Protein AF-A0A5J4VXI2-F1 (afdb_monomer_lite)

Foldseek 3Di:
DDDPDPPDPDPQDDDPDDRPDDDDVLNVLLVVLQVLQCVQAVAGQQADPVNDHDPCSLVPPGGDQTDPPDDPVSSVSSNVSSDCPVVPVSD

Structure (mmCIF, N/CA/C/O backbone):
data_AF-A0A5J4VXI2-F1
#
_entry.id   AF-A0A5J4VXI2-F1
#
loop_
_atom_site.group_PDB
_atom_site.id
_atom_site.type_symbol
_atom_site.label_atom_id
_atom_site.label_alt_id
_atom_site.label_comp_id
_atom_site.label_asym_id
_atom_site.label_entity_id
_atom_site.label_seq_id
_atom_site.pdbx_PDB_ins_code
_atom_site.Cartn_x
_atom_site.Cartn_y
_atom_site.Cartn_z
_atom_site.occupancy
_atom_site.B_iso_or_equiv
_atom_site.auth_seq_id
_atom_site.auth_comp_id
_atom_site.auth_asym_id
_atom_site.auth_atom_id
_atom_site.pdbx_PDB_model_num
ATOM 1 N N . MET A 1 1 ? 38.783 20.440 -4.906 1.00 46.50 1 MET A N 1
ATOM 2 C CA . MET A 1 1 ? 37.957 19.639 -3.973 1.00 46.50 1 MET A CA 1
ATOM 3 C C . MET A 1 1 ? 36.590 19.402 -4.598 1.00 46.50 1 MET A C 1
ATOM 5 O O . MET A 1 1 ? 36.089 20.305 -5.249 1.00 46.50 1 MET A O 1
ATOM 9 N N . ALA A 1 2 ? 36.029 18.210 -4.364 1.00 43.78 2 ALA A N 1
ATOM 10 C CA . ALA A 1 2 ? 34.732 17.688 -4.817 1.00 43.78 2 ALA A CA 1
ATOM 11 C C . ALA A 1 2 ? 34.656 17.163 -6.265 1.00 43.78 2 ALA A C 1
ATOM 13 O O . ALA A 1 2 ? 34.543 17.936 -7.212 1.00 43.78 2 ALA A O 1
ATOM 14 N N . ARG A 1 3 ? 34.645 15.824 -6.393 1.00 39.09 3 ARG A N 1
ATOM 15 C CA . ARG A 1 3 ? 33.659 15.014 -7.149 1.00 39.09 3 ARG A CA 1
ATOM 16 C C . ARG A 1 3 ? 34.053 13.528 -7.089 1.00 39.09 3 ARG A C 1
ATOM 18 O O . ARG A 1 3 ? 34.553 12.961 -8.050 1.00 39.09 3 ARG A O 1
ATOM 25 N N . THR A 1 4 ? 33.783 12.891 -5.951 1.00 43.59 4 THR A N 1
ATOM 26 C CA . THR A 1 4 ? 33.852 11.429 -5.795 1.00 43.59 4 THR A CA 1
ATOM 27 C C . THR A 1 4 ? 32.522 10.968 -5.213 1.00 43.59 4 THR A C 1
ATOM 29 O O . THR A 1 4 ? 32.328 11.139 -4.017 1.00 43.59 4 THR A O 1
ATOM 32 N N . ALA A 1 5 ? 31.596 10.476 -6.055 1.00 40.66 5 ALA A N 1
ATOM 33 C CA . ALA A 1 5 ? 30.432 9.656 -5.645 1.00 40.66 5 ALA A CA 1
ATOM 34 C C . ALA A 1 5 ? 29.485 9.212 -6.794 1.00 40.66 5 ALA A C 1
ATOM 36 O O . ALA A 1 5 ? 28.457 8.609 -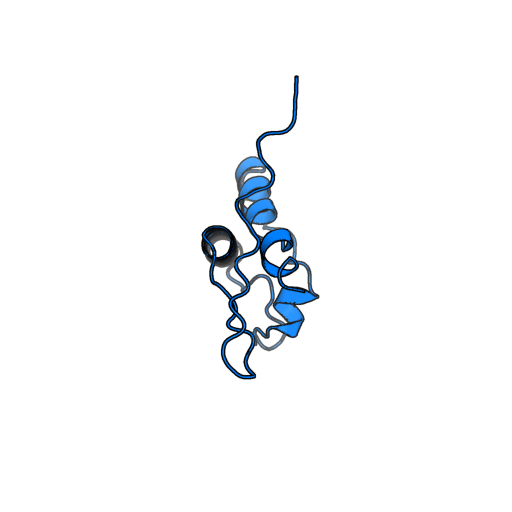6.512 1.00 40.66 5 ALA A O 1
ATOM 37 N N . GLN A 1 6 ? 29.756 9.467 -8.083 1.00 36.41 6 GLN A N 1
ATOM 38 C CA . GLN A 1 6 ? 28.788 9.125 -9.152 1.00 36.41 6 GLN A CA 1
ATOM 39 C C . GLN A 1 6 ? 28.881 7.685 -9.712 1.00 36.41 6 GLN A C 1
ATOM 41 O O . GLN A 1 6 ? 28.323 7.410 -10.767 1.00 36.41 6 GLN A O 1
ATOM 46 N N . SER A 1 7 ? 29.544 6.732 -9.044 1.00 40.12 7 SER A N 1
ATOM 47 C CA . SER A 1 7 ? 29.948 5.476 -9.712 1.00 40.12 7 SER A CA 1
ATOM 48 C C . SER A 1 7 ? 29.090 4.216 -9.471 1.00 40.12 7 SER A C 1
ATOM 50 O O . SER A 1 7 ? 29.457 3.162 -9.991 1.00 40.12 7 SER A O 1
ATOM 52 N N . THR A 1 8 ? 27.975 4.238 -8.730 1.00 38.72 8 THR A N 1
ATOM 53 C CA . THR A 1 8 ? 27.394 2.955 -8.250 1.00 38.72 8 THR A CA 1
ATOM 54 C C . THR A 1 8 ? 26.142 2.433 -8.979 1.00 38.72 8 THR A C 1
ATOM 56 O O . THR A 1 8 ? 25.810 1.269 -8.786 1.00 38.72 8 THR A O 1
ATOM 59 N N . ILE A 1 9 ? 25.441 3.176 -9.849 1.00 43.75 9 ILE A N 1
ATOM 60 C CA . ILE A 1 9 ? 24.097 2.725 -10.307 1.00 43.75 9 ILE A CA 1
ATOM 61 C C . ILE A 1 9 ? 23.875 2.817 -11.825 1.00 43.75 9 ILE A C 1
ATOM 63 O O . ILE A 1 9 ? 22.870 3.350 -12.271 1.00 43.75 9 ILE A O 1
ATOM 67 N N . LEU A 1 10 ? 24.780 2.269 -12.641 1.00 44.00 10 LEU A N 1
ATOM 68 C CA . LEU A 1 10 ? 24.507 1.993 -14.064 1.00 44.00 10 LEU A CA 1
ATOM 69 C C . LEU A 1 10 ? 25.165 0.676 -14.513 1.00 44.00 10 LEU A C 1
ATOM 71 O O . LEU A 1 10 ? 26.030 0.655 -15.382 1.00 44.00 10 LEU A O 1
ATOM 75 N N . ARG A 1 11 ? 24.767 -0.457 -13.922 1.00 47.25 11 ARG A N 1
ATOM 76 C CA . ARG A 1 11 ? 25.048 -1.785 -14.501 1.00 47.25 11 ARG A CA 1
ATOM 77 C C . ARG A 1 11 ? 23.814 -2.300 -15.235 1.00 47.25 11 ARG A C 1
ATOM 79 O O . ARG A 1 11 ? 23.147 -3.207 -14.762 1.00 47.25 11 ARG A O 1
ATOM 86 N N . GLN A 1 12 ? 23.502 -1.718 -16.389 1.00 51.41 12 GLN A N 1
ATOM 87 C CA . GLN A 1 12 ? 22.596 -2.337 -17.359 1.00 51.41 12 GLN A CA 1
ATOM 88 C C . GLN A 1 12 ? 23.432 -3.237 -18.271 1.00 51.41 12 GLN A C 1
ATOM 90 O O . GLN A 1 12 ? 23.989 -2.801 -19.276 1.00 51.41 12 GLN A O 1
ATOM 95 N N . THR A 1 13 ? 23.570 -4.504 -17.891 1.00 41.88 13 THR A N 1
ATOM 96 C CA . THR A 1 13 ? 24.244 -5.507 -18.718 1.00 41.88 13 THR A CA 1
ATOM 97 C C . THR A 1 13 ? 23.318 -5.865 -19.880 1.00 41.88 13 THR A C 1
ATOM 99 O O . THR A 1 13 ? 22.367 -6.627 -19.719 1.00 41.88 13 THR A O 1
ATOM 102 N N . ARG A 1 14 ? 23.556 -5.293 -21.066 1.00 45.00 14 ARG A N 1
ATOM 103 C CA . ARG A 1 14 ? 22.947 -5.787 -22.307 1.00 45.00 14 ARG A CA 1
ATOM 104 C C . ARG A 1 14 ? 23.603 -7.119 -22.664 1.00 45.00 14 ARG A C 1
ATOM 106 O O . ARG A 1 14 ? 24.695 -7.137 -23.217 1.00 45.00 14 ARG A O 1
ATOM 113 N N . ILE A 1 15 ? 22.918 -8.220 -22.375 1.00 49.12 15 ILE A N 1
ATOM 114 C CA . ILE A 1 15 ? 23.182 -9.520 -22.995 1.00 49.12 15 ILE A CA 1
ATOM 115 C C . ILE A 1 15 ? 21.880 -9.924 -23.690 1.00 49.12 15 ILE A C 1
ATOM 117 O O . ILE A 1 15 ? 20.887 -10.168 -23.019 1.00 49.12 15 ILE A O 1
ATOM 121 N N . GLY A 1 16 ? 21.871 -9.894 -25.028 1.00 47.19 16 GLY A N 1
ATOM 122 C CA . GLY A 1 16 ? 20.822 -10.459 -25.890 1.00 47.19 16 GLY A CA 1
ATOM 123 C C . GLY A 1 16 ? 19.370 -10.062 -25.578 1.00 47.19 16 GLY A C 1
ATOM 124 O O . GLY A 1 16 ? 18.688 -10.744 -24.825 1.00 47.19 16 GLY A O 1
ATOM 125 N N . GLY A 1 17 ? 18.865 -8.999 -26.215 1.00 49.34 17 GLY A N 1
ATOM 126 C CA . GLY A 1 17 ? 17.433 -8.812 -26.530 1.00 49.34 17 GLY A CA 1
ATOM 127 C C . GLY A 1 17 ? 16.406 -8.656 -25.396 1.00 49.34 17 GLY A C 1
ATOM 128 O O . GLY A 1 17 ? 15.285 -8.238 -25.669 1.00 49.34 17 GLY A O 1
ATOM 129 N N . THR A 1 18 ? 16.753 -8.908 -24.136 1.00 44.59 18 THR A N 1
ATOM 130 C CA . THR A 1 18 ? 15.821 -8.841 -23.002 1.00 44.59 18 THR A CA 1
ATOM 131 C C . THR A 1 18 ? 16.396 -7.945 -21.914 1.00 44.59 18 THR A C 1
ATOM 133 O O . THR A 1 18 ? 17.461 -8.216 -21.366 1.00 44.59 18 THR A O 1
ATOM 136 N N . LEU A 1 19 ? 15.698 -6.848 -21.598 1.00 50.31 19 LEU A N 1
ATOM 137 C CA . LEU A 1 19 ? 16.031 -5.993 -20.458 1.00 50.31 19 LEU A CA 1
ATOM 138 C C . LEU A 1 19 ? 15.796 -6.789 -19.167 1.00 50.31 19 LEU A C 1
ATOM 140 O O . LEU A 1 19 ? 14.675 -6.838 -18.661 1.00 50.31 19 LEU A O 1
ATOM 144 N N . SER A 1 20 ? 16.848 -7.421 -18.647 1.00 53.47 20 SER A N 1
ATOM 145 C CA . SER A 1 20 ? 16.858 -7.995 -17.303 1.00 53.47 20 SER A CA 1
ATOM 146 C C . SER A 1 20 ? 16.602 -6.871 -16.298 1.00 53.47 20 SER A C 1
ATOM 148 O O . SER A 1 20 ? 17.434 -5.982 -16.110 1.00 53.47 20 SER A O 1
ATOM 150 N N . GLN A 1 21 ? 15.403 -6.850 -15.717 1.00 65.25 21 GLN A N 1
ATOM 151 C CA . GLN A 1 21 ? 15.051 -5.909 -14.658 1.00 65.25 21 GLN A CA 1
ATOM 152 C C . GLN A 1 21 ? 15.802 -6.328 -13.396 1.00 65.25 21 GLN A C 1
ATOM 154 O O . GLN A 1 21 ? 15.541 -7.391 -12.834 1.00 65.25 21 GLN A O 1
ATOM 159 N N . ILE A 1 22 ? 16.752 -5.502 -12.966 1.00 74.12 22 ILE A N 1
ATOM 160 C CA . ILE A 1 22 ? 17.556 -5.782 -11.780 1.00 74.12 22 ILE A CA 1
ATOM 161 C C . ILE A 1 22 ? 16.712 -5.469 -10.547 1.00 74.12 22 ILE A C 1
ATOM 163 O O . ILE A 1 22 ? 16.310 -4.325 -10.333 1.00 74.12 22 ILE A O 1
ATOM 167 N N . GLN A 1 23 ? 16.453 -6.490 -9.731 1.00 79.25 23 GLN A N 1
ATOM 168 C CA . GLN A 1 23 ? 15.860 -6.307 -8.410 1.00 79.25 23 GLN A CA 1
ATOM 169 C C . GLN A 1 23 ? 16.862 -5.589 -7.506 1.00 79.25 23 GLN A C 1
ATOM 171 O O . GLN A 1 23 ? 18.051 -5.912 -7.488 1.00 79.25 23 GLN A O 1
ATOM 176 N N . THR A 1 24 ? 16.389 -4.589 -6.770 1.00 86.69 24 THR A N 1
ATOM 177 C CA . THR A 1 24 ? 17.222 -3.795 -5.862 1.00 86.69 24 THR A CA 1
ATOM 178 C C . THR A 1 24 ? 16.680 -3.898 -4.447 1.00 86.69 24 THR A C 1
ATOM 180 O O . THR A 1 24 ? 15.495 -4.147 -4.259 1.00 86.69 24 THR A O 1
ATOM 183 N N . LYS A 1 25 ? 17.509 -3.582 -3.447 1.00 88.88 25 LYS A N 1
ATOM 184 C CA . LYS A 1 25 ? 17.055 -3.468 -2.049 1.00 88.88 25 LYS A CA 1
ATOM 185 C C . LYS A 1 25 ? 15.865 -2.511 -1.899 1.00 88.88 25 LYS A C 1
ATOM 187 O O . LYS A 1 25 ? 15.023 -2.689 -1.033 1.00 88.88 25 LYS A O 1
ATOM 192 N N . MET A 1 26 ? 15.774 -1.495 -2.760 1.00 86.38 26 MET A N 1
ATOM 193 C CA . MET A 1 26 ? 14.649 -0.559 -2.757 1.00 86.38 26 MET A CA 1
ATOM 194 C C . MET A 1 26 ? 13.348 -1.184 -3.283 1.00 86.38 26 MET A C 1
ATOM 196 O O . MET A 1 26 ? 12.272 -0.724 -2.909 1.00 86.38 26 MET A O 1
ATOM 200 N N . ALA A 1 27 ? 13.427 -2.220 -4.125 1.00 87.94 27 ALA A N 1
ATOM 201 C CA . ALA A 1 27 ? 12.260 -3.009 -4.513 1.00 87.94 27 ALA A CA 1
ATOM 202 C C . ALA A 1 27 ? 11.714 -3.803 -3.312 1.00 87.94 27 ALA A C 1
ATOM 204 O O . ALA A 1 27 ? 10.502 -3.827 -3.106 1.00 87.94 27 ALA A O 1
ATOM 205 N N . ASP A 1 28 ? 12.597 -4.347 -2.467 1.00 91.69 28 ASP A N 1
ATOM 206 C CA . ASP A 1 28 ? 12.197 -5.026 -1.226 1.00 91.69 28 ASP A CA 1
ATOM 207 C C . ASP A 1 28 ? 11.556 -4.047 -0.229 1.00 91.69 28 ASP A C 1
ATOM 209 O O . ASP A 1 28 ? 10.528 -4.356 0.369 1.00 91.69 28 ASP A O 1
ATOM 213 N N . MET A 1 29 ? 12.103 -2.831 -0.094 1.00 94.56 29 MET A N 1
ATOM 214 C CA . MET A 1 29 ? 11.507 -1.783 0.753 1.00 94.56 29 MET A CA 1
ATOM 215 C C . MET A 1 29 ? 10.102 -1.388 0.279 1.00 94.56 29 MET A C 1
ATOM 217 O O . MET A 1 29 ? 9.208 -1.177 1.099 1.00 94.56 29 MET A O 1
ATOM 221 N N . PHE A 1 30 ? 9.883 -1.335 -1.036 1.00 94.38 30 PHE A N 1
ATOM 222 C CA . PHE A 1 30 ? 8.551 -1.119 -1.596 1.00 94.38 30 PHE A CA 1
ATOM 223 C C . PHE A 1 30 ? 7.599 -2.274 -1.257 1.00 94.38 30 PHE A C 1
ATOM 225 O O . PHE A 1 30 ? 6.477 -2.033 -0.811 1.00 94.38 30 PHE A O 1
ATOM 232 N N . ALA A 1 31 ? 8.048 -3.526 -1.408 1.00 94.56 31 ALA A N 1
ATOM 233 C CA . ALA A 1 31 ? 7.257 -4.703 -1.050 1.00 94.56 31 ALA A CA 1
ATOM 234 C C . ALA A 1 31 ? 6.906 -4.734 0.449 1.00 94.56 31 ALA A C 1
ATOM 236 O O . ALA A 1 31 ? 5.776 -5.061 0.810 1.00 94.56 31 ALA A O 1
ATOM 237 N N . LEU A 1 32 ? 7.826 -4.310 1.321 1.00 96.88 32 LEU A N 1
ATOM 238 C CA . LEU A 1 32 ? 7.563 -4.149 2.752 1.00 96.88 32 LEU A CA 1
ATOM 239 C C . LEU A 1 32 ? 6.456 -3.114 3.016 1.00 96.88 32 LEU A C 1
ATOM 241 O O . LEU A 1 32 ? 5.562 -3.361 3.824 1.00 96.88 32 LEU A O 1
ATOM 245 N N . GLY A 1 33 ? 6.472 -1.987 2.297 1.00 97.25 33 GLY A N 1
ATOM 246 C CA . GLY A 1 33 ? 5.396 -0.994 2.343 1.00 97.25 33 GLY A CA 1
ATOM 247 C C . GLY A 1 33 ? 4.040 -1.565 1.926 1.00 97.25 33 GLY A C 1
ATOM 248 O O . GLY A 1 33 ? 3.032 -1.276 2.571 1.00 97.25 33 GLY A O 1
ATOM 249 N N . VAL A 1 34 ? 4.014 -2.413 0.890 1.00 97.31 34 VAL A N 1
ATOM 250 C CA . VAL A 1 34 ? 2.796 -3.115 0.450 1.00 97.31 34 VAL A CA 1
A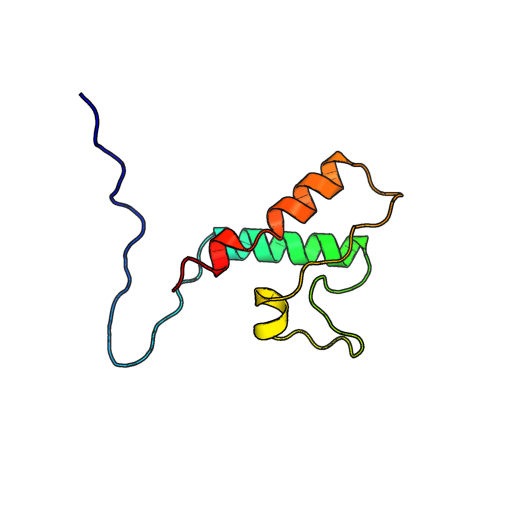TOM 251 C C . VAL A 1 34 ? 2.264 -4.022 1.556 1.00 97.31 34 VAL A C 1
ATOM 253 O O . VAL A 1 34 ? 1.094 -3.896 1.909 1.00 97.31 34 VAL A O 1
ATOM 256 N N . MET A 1 35 ? 3.117 -4.854 2.161 1.00 98.19 35 MET A N 1
ATOM 257 C CA . MET A 1 35 ? 2.698 -5.757 3.239 1.00 98.19 35 MET A CA 1
ATOM 258 C C . MET A 1 35 ? 2.144 -5.001 4.450 1.00 98.19 35 MET A C 1
ATOM 260 O O . MET A 1 35 ? 1.093 -5.361 4.976 1.00 98.19 35 MET A O 1
ATOM 264 N N . PHE A 1 36 ? 2.807 -3.925 4.888 1.00 98.31 36 PHE A N 1
ATOM 265 C CA . PHE A 1 36 ? 2.288 -3.116 5.995 1.00 98.31 36 PHE A CA 1
ATOM 266 C C . PHE A 1 36 ? 0.950 -2.466 5.660 1.00 98.31 36 PHE A C 1
ATOM 268 O O . PHE A 1 36 ? 0.049 -2.465 6.499 1.00 98.31 36 PHE A O 1
ATOM 275 N N . TYR A 1 37 ? 0.792 -1.948 4.442 1.00 98.19 37 TYR A N 1
ATOM 276 C CA . TYR A 1 37 ? -0.483 -1.397 4.000 1.00 98.19 37 TYR A CA 1
ATOM 277 C C . TYR A 1 37 ? -1.592 -2.452 4.053 1.00 98.19 37 TYR A C 1
ATOM 279 O O . TYR A 1 37 ? -2.670 -2.171 4.567 1.00 98.19 37 TYR A O 1
ATOM 287 N N . GLU A 1 38 ? -1.335 -3.666 3.565 1.00 97.81 38 GLU A N 1
ATOM 288 C CA . GLU A 1 38 ? -2.316 -4.755 3.549 1.00 97.81 38 GLU A CA 1
ATOM 289 C C . GLU A 1 38 ? -2.748 -5.186 4.946 1.00 97.81 38 GLU A C 1
ATOM 291 O O . GLU A 1 38 ? -3.942 -5.348 5.186 1.00 97.81 38 GLU A O 1
ATOM 296 N N . VAL A 1 39 ? -1.804 -5.312 5.881 1.00 97.88 39 VAL A N 1
ATOM 297 C CA . VAL A 1 39 ? -2.113 -5.651 7.279 1.00 97.88 39 VAL A CA 1
ATOM 298 C C . VAL A 1 39 ? -2.980 -4.571 7.930 1.00 97.88 39 VAL A C 1
ATOM 300 O O . VAL A 1 39 ? -3.899 -4.885 8.681 1.00 97.88 39 VAL A O 1
ATOM 303 N N . ILE A 1 40 ? -2.712 -3.297 7.636 1.00 97.44 40 ILE A N 1
ATOM 304 C CA . ILE A 1 40 ? -3.419 -2.168 8.248 1.00 97.44 40 ILE A CA 1
ATOM 305 C C . ILE A 1 40 ? -4.796 -1.934 7.611 1.00 97.44 40 ILE A C 1
ATOM 307 O O . ILE A 1 40 ? -5.780 -1.703 8.310 1.00 97.44 40 ILE A O 1
ATOM 311 N N . ALA A 1 41 ? -4.859 -1.918 6.280 1.00 95.94 41 ALA A N 1
ATOM 312 C CA . ALA A 1 41 ? -6.040 -1.516 5.521 1.00 95.94 41 ALA A CA 1
ATOM 313 C C . ALA A 1 41 ? -6.915 -2.700 5.093 1.00 95.94 41 ALA A C 1
ATOM 315 O O . ALA A 1 41 ? -7.997 -2.480 4.546 1.00 95.94 41 ALA A O 1
ATOM 316 N N . LEU A 1 42 ? -6.438 -3.934 5.295 1.00 95.38 42 LEU A N 1
ATOM 317 C CA . LEU A 1 42 ? -7.089 -5.181 4.878 1.00 95.38 42 LEU A CA 1
ATOM 318 C C . LEU A 1 42 ? -7.423 -5.213 3.376 1.00 95.38 42 LEU A C 1
ATOM 320 O O . LEU A 1 42 ? -8.360 -5.878 2.938 1.00 95.38 42 LEU A O 1
ATOM 324 N N . LYS A 1 43 ? -6.652 -4.468 2.576 1.00 94.50 43 LYS A N 1
ATOM 325 C CA . LYS A 1 43 ? -6.762 -4.391 1.117 1.00 94.50 43 LYS A CA 1
ATOM 326 C C . LYS A 1 43 ? -5.400 -4.088 0.502 1.00 94.50 43 LYS A C 1
ATOM 328 O O . LYS A 1 43 ? -4.599 -3.363 1.088 1.00 94.50 43 LYS A O 1
ATOM 333 N N . HIS A 1 44 ? -5.173 -4.564 -0.717 1.00 96.44 44 HIS A N 1
ATOM 334 C CA . HIS A 1 44 ? -3.938 -4.272 -1.440 1.00 96.44 44 HIS A CA 1
ATOM 335 C C . HIS A 1 44 ? -3.916 -2.805 -1.935 1.00 96.44 44 HIS A C 1
ATOM 337 O O . HIS A 1 44 ? -4.886 -2.368 -2.565 1.00 96.44 44 HIS A O 1
ATOM 343 N N . PRO A 1 45 ? -2.809 -2.053 -1.754 1.00 96.50 45 PRO A N 1
ATOM 344 C CA . PRO A 1 45 ? -2.723 -0.613 -2.053 1.00 96.50 45 PRO A CA 1
ATOM 345 C C . PRO A 1 45 ? -3.009 -0.248 -3.516 1.00 96.50 45 PRO A C 1
ATOM 347 O O . PRO A 1 45 ? -3.456 0.852 -3.817 1.00 96.50 45 PRO A O 1
ATOM 350 N N . PHE A 1 46 ? -2.752 -1.177 -4.440 1.00 95.44 46 PHE A N 1
ATOM 351 C CA . PHE A 1 46 ? -2.923 -0.978 -5.887 1.00 95.44 46 PHE A CA 1
ATOM 352 C C . PHE A 1 46 ? -3.937 -1.935 -6.535 1.00 95.44 46 PHE A C 1
ATOM 354 O O . PHE A 1 46 ? -3.937 -2.108 -7.761 1.00 95.44 46 PHE A O 1
ATOM 361 N N . ALA A 1 47 ? -4.770 -2.612 -5.739 1.00 93.06 47 ALA A N 1
ATOM 362 C CA . ALA A 1 47 ? -5.852 -3.420 -6.292 1.00 93.06 47 ALA A CA 1
ATOM 363 C C . ALA A 1 47 ? -6.954 -2.520 -6.871 1.00 93.06 47 ALA A C 1
ATOM 365 O O . ALA A 1 47 ? -7.187 -1.408 -6.412 1.00 93.06 47 ALA A O 1
ATOM 366 N N . GLY A 1 48 ? -7.637 -2.998 -7.916 1.00 84.12 48 GLY A N 1
ATOM 367 C CA . GLY A 1 48 ? -8.881 -2.345 -8.354 1.00 84.12 48 GLY A CA 1
ATOM 368 C C . GLY A 1 48 ? -10.096 -2.963 -7.677 1.00 84.12 48 GLY A C 1
ATOM 369 O O . GLY A 1 48 ? -9.959 -3.845 -6.839 1.00 84.12 48 GLY A O 1
ATOM 370 N N . LYS A 1 49 ? -11.290 -2.584 -8.140 1.00 84.50 49 LYS A N 1
ATOM 371 C CA . LYS A 1 49 ? -12.575 -3.082 -7.616 1.00 84.50 49 LYS A CA 1
ATOM 372 C C . LYS A 1 49 ? -12.700 -4.613 -7.579 1.00 84.50 49 LYS A C 1
ATOM 374 O O . LYS A 1 49 ? -13.376 -5.137 -6.710 1.00 84.50 49 LYS A O 1
ATOM 379 N N . SER A 1 50 ? -12.047 -5.321 -8.502 1.00 86.69 50 SER A N 1
ATOM 380 C CA . SER A 1 50 ? -12.047 -6.789 -8.570 1.00 86.69 50 SER A CA 1
ATOM 381 C C . SER A 1 50 ? -10.953 -7.466 -7.730 1.00 86.69 50 SER A C 1
ATOM 383 O O . SER A 1 50 ? -10.743 -8.663 -7.876 1.00 86.69 50 SER A O 1
ATOM 385 N N . GLY A 1 51 ? -10.172 -6.720 -6.941 1.00 84.12 51 GLY A N 1
ATOM 386 C CA . GLY A 1 51 ? -9.026 -7.256 -6.191 1.00 84.12 51 GLY A CA 1
ATOM 387 C C . GLY A 1 51 ? -7.772 -7.520 -7.037 1.00 84.12 51 GLY A C 1
ATOM 388 O O . GLY A 1 51 ? -6.687 -7.691 -6.495 1.00 84.12 51 GLY A O 1
ATOM 389 N N . ILE A 1 52 ? -7.873 -7.485 -8.371 1.00 89.50 52 ILE A N 1
ATOM 390 C CA . ILE A 1 52 ? -6.746 -7.797 -9.261 1.00 89.50 52 ILE A CA 1
ATOM 391 C C . ILE A 1 52 ? -5.706 -6.670 -9.251 1.00 89.50 52 ILE A C 1
ATOM 393 O O . ILE A 1 52 ? -6.002 -5.515 -9.605 1.00 89.50 52 ILE A O 1
ATOM 397 N N . VAL A 1 53 ? -4.468 -7.043 -8.936 1.00 91.31 53 VAL A N 1
ATOM 398 C CA . VAL A 1 53 ? -3.272 -6.199 -9.004 1.00 91.31 53 VAL A CA 1
ATOM 399 C C . VAL A 1 53 ? -2.601 -6.381 -10.364 1.00 91.31 53 VAL A C 1
ATOM 401 O O . VAL A 1 53 ? -2.463 -7.490 -10.865 1.00 91.31 53 VAL A O 1
ATOM 404 N N . SER A 1 54 ? -2.185 -5.281 -10.992 1.00 90.31 54 SER A N 1
ATOM 405 C CA . SER A 1 54 ? -1.459 -5.328 -12.267 1.00 90.31 54 SER A CA 1
ATOM 406 C C . SER A 1 54 ? -0.284 -4.363 -12.251 1.00 90.31 54 SER A C 1
ATOM 408 O O . SER A 1 54 ? -0.339 -3.327 -11.583 1.00 90.31 54 SER A O 1
ATOM 410 N N . LYS A 1 55 ? 0.743 -4.646 -13.062 1.00 87.44 55 LYS A N 1
ATOM 411 C CA . LYS A 1 55 ? 1.896 -3.749 -13.252 1.00 87.44 55 LYS A CA 1
ATOM 412 C C . LYS A 1 55 ? 1.457 -2.324 -13.594 1.00 87.44 55 LYS A C 1
ATOM 414 O O . LYS A 1 55 ? 1.978 -1.366 -13.035 1.00 87.44 55 LYS A O 1
ATOM 419 N N . LYS A 1 56 ? 0.458 -2.176 -14.473 1.00 88.62 56 LYS A N 1
ATOM 420 C CA . LYS A 1 56 ? -0.097 -0.869 -14.848 1.00 88.62 56 LYS A CA 1
ATOM 421 C C . LYS A 1 56 ? -0.629 -0.110 -13.627 1.00 88.62 56 LYS A C 1
ATOM 423 O O . LYS A 1 56 ? -0.293 1.057 -13.466 1.00 88.62 56 LYS A O 1
ATOM 428 N N . LYS A 1 57 ? -1.392 -0.768 -12.748 1.00 89.56 57 LYS A N 1
ATOM 429 C CA . LYS A 1 57 ? -1.929 -0.145 -11.524 1.00 89.56 57 LYS A CA 1
ATOM 430 C C . LYS A 1 57 ? -0.835 0.219 -10.529 1.00 89.56 57 LYS A C 1
ATOM 432 O O . LYS A 1 57 ? -0.831 1.342 -10.043 1.00 89.56 57 LYS A O 1
ATOM 437 N N . ILE A 1 58 ? 0.126 -0.675 -10.300 1.00 90.75 58 ILE A N 1
ATOM 438 C CA . ILE A 1 58 ? 1.285 -0.388 -9.441 1.00 90.75 58 ILE A CA 1
ATOM 439 C C . ILE A 1 58 ? 2.014 0.863 -9.940 1.00 90.75 58 ILE A C 1
ATOM 441 O O . ILE A 1 58 ? 2.347 1.741 -9.155 1.00 90.75 58 ILE A O 1
ATOM 445 N N . LEU A 1 59 ? 2.200 1.008 -11.254 1.00 87.75 59 LEU A N 1
ATOM 446 C CA . LEU A 1 59 ? 2.883 2.168 -11.826 1.00 87.75 59 LEU A CA 1
ATOM 447 C C . LEU A 1 59 ? 2.030 3.447 -11.803 1.00 87.75 59 LEU A C 1
ATOM 449 O O . LEU A 1 59 ? 2.560 4.513 -11.502 1.00 87.75 59 LEU A O 1
ATOM 453 N N . GLN A 1 60 ? 0.725 3.359 -12.067 1.00 86.94 60 GLN A N 1
ATOM 454 C CA . GLN A 1 60 ? -0.116 4.531 -12.363 1.00 86.94 60 GLN A CA 1
ATOM 455 C C . GLN A 1 60 ? -1.022 4.990 -11.212 1.00 86.94 60 GLN A C 1
ATOM 457 O O . GLN A 1 60 ? -1.311 6.176 -11.120 1.00 86.94 60 GLN A O 1
ATOM 462 N N . CYS A 1 61 ? -1.461 4.098 -10.324 1.00 87.62 61 CYS A N 1
ATOM 463 C CA . CYS A 1 61 ? -2.441 4.420 -9.280 1.00 87.62 61 CYS A CA 1
ATOM 464 C C . CYS A 1 61 ? -1.761 4.785 -7.961 1.00 87.62 61 CYS A C 1
ATOM 466 O O . CYS A 1 61 ? -0.766 4.161 -7.602 1.00 87.62 61 CYS A O 1
ATOM 468 N N . GLN A 1 62 ? -2.293 5.755 -7.226 1.00 90.75 62 GLN A N 1
ATOM 469 C CA . GLN A 1 62 ? -1.865 6.004 -5.848 1.00 90.75 62 GLN A CA 1
ATOM 470 C C . GLN A 1 62 ? -2.698 5.159 -4.877 1.00 90.75 62 GLN A C 1
ATOM 472 O O . GLN A 1 62 ? -3.862 4.893 -5.183 1.00 90.75 62 GLN A O 1
ATOM 477 N N . PRO A 1 63 ? -2.119 4.718 -3.749 1.00 93.50 63 PRO A N 1
ATOM 478 C CA . PRO A 1 63 ? -2.879 4.042 -2.711 1.00 93.50 63 PRO A CA 1
ATOM 479 C C . PRO A 1 63 ? -3.823 5.022 -2.010 1.00 93.50 63 PRO A C 1
ATOM 481 O O . PRO A 1 63 ? -3.489 6.194 -1.825 1.00 93.50 63 PRO A O 1
ATOM 484 N N . ASP A 1 64 ? -4.982 4.529 -1.579 1.00 94.44 64 ASP A N 1
ATOM 485 C CA . ASP A 1 64 ? -5.881 5.298 -0.715 1.00 94.44 64 ASP A CA 1
ATOM 486 C C . ASP A 1 64 ? -5.202 5.588 0.637 1.00 94.44 64 ASP A C 1
ATOM 488 O O . ASP A 1 64 ? -4.382 4.778 1.086 1.00 94.44 64 ASP A O 1
ATOM 492 N N . PRO A 1 65 ? -5.556 6.684 1.332 1.00 94.88 65 PRO A N 1
ATOM 493 C CA . PRO A 1 65 ? -5.026 6.963 2.662 1.00 94.88 65 PRO A CA 1
ATOM 494 C C . PRO A 1 65 ? -5.351 5.836 3.651 1.00 94.88 65 PRO A C 1
ATOM 496 O O . PRO A 1 65 ? -6.410 5.206 3.589 1.00 94.88 65 PRO A O 1
ATOM 499 N N . LEU A 1 66 ? -4.427 5.595 4.582 1.00 96.81 66 LEU A N 1
ATOM 500 C CA . LEU A 1 66 ? -4.608 4.611 5.646 1.00 96.81 66 LEU A CA 1
ATOM 501 C C . LEU A 1 66 ? -5.692 5.048 6.653 1.00 96.81 66 LEU A C 1
ATOM 503 O O . LEU A 1 66 ? -5.894 6.249 6.851 1.00 96.81 66 LEU A O 1
ATOM 507 N N . PRO A 1 67 ? -6.348 4.092 7.337 1.00 96.19 67 PRO A N 1
ATOM 508 C CA . PRO A 1 67 ? -7.364 4.363 8.353 1.00 96.19 67 PRO A CA 1
ATOM 509 C C . PRO A 1 67 ? -6.922 5.345 9.450 1.00 96.19 67 PRO A C 1
ATOM 511 O O . PRO A 1 67 ? -5.778 5.334 9.907 1.00 96.19 67 PRO A O 1
ATOM 514 N N . ASN A 1 68 ? -7.852 6.179 9.924 1.00 95.25 68 ASN A N 1
ATOM 515 C CA . ASN A 1 68 ? -7.552 7.254 10.879 1.00 95.25 68 ASN A CA 1
ATOM 516 C C . ASN A 1 68 ? -7.182 6.778 12.291 1.00 95.25 68 ASN A C 1
ATOM 518 O O . ASN A 1 68 ? -6.567 7.539 13.029 1.0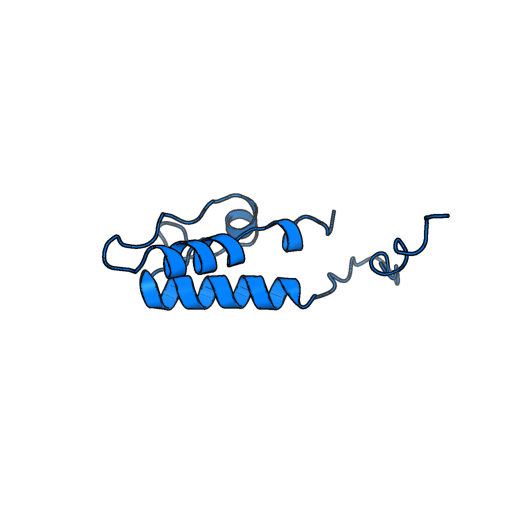0 95.25 68 ASN A O 1
ATOM 522 N N . ASN A 1 69 ? -7.504 5.535 12.648 1.00 95.50 69 ASN A N 1
ATOM 523 C CA . ASN A 1 69 ? -7.202 4.918 13.944 1.00 95.50 69 ASN A CA 1
ATOM 524 C C . ASN A 1 69 ? -5.737 4.466 14.097 1.00 95.50 69 ASN A C 1
ATOM 526 O O . ASN A 1 69 ? -5.380 3.897 15.125 1.00 95.50 69 ASN A O 1
ATOM 530 N N . ILE A 1 70 ? -4.896 4.695 13.087 1.00 96.69 70 ILE A N 1
ATOM 531 C CA . ILE A 1 70 ? -3.465 4.387 13.111 1.00 96.69 70 ILE A CA 1
ATOM 532 C C . ILE A 1 70 ? -2.662 5.646 13.428 1.00 96.69 70 ILE A C 1
ATOM 534 O O . ILE A 1 70 ? -3.023 6.745 13.002 1.00 96.69 70 ILE A O 1
ATOM 538 N N . SER A 1 71 ? -1.552 5.484 14.152 1.00 97.44 71 SER A N 1
ATOM 539 C CA . SER A 1 71 ? -0.668 6.595 14.493 1.00 97.44 71 SER A CA 1
ATOM 540 C C . SER A 1 71 ? -0.108 7.276 13.241 1.00 97.44 71 SER A C 1
ATOM 542 O O . SER A 1 71 ? 0.284 6.629 12.267 1.00 97.44 71 SER A O 1
ATOM 544 N N . GLU A 1 72 ? -0.051 8.606 13.275 1.00 97.19 72 GLU A N 1
ATOM 545 C CA . GLU A 1 72 ? 0.436 9.409 12.153 1.00 97.19 72 GLU A CA 1
ATOM 546 C C . GLU A 1 72 ? 1.878 9.059 11.727 1.00 97.19 72 GLU A C 1
ATOM 548 O O . GLU A 1 72 ? 2.107 8.892 10.528 1.00 97.19 72 GLU A O 1
ATOM 553 N N . PRO A 1 73 ? 2.840 8.818 12.648 1.00 98.00 73 PRO A N 1
ATOM 554 C CA . PRO A 1 73 ? 4.188 8.403 12.256 1.00 98.00 73 PRO A CA 1
ATOM 555 C C . PRO A 1 73 ? 4.208 7.089 11.467 1.00 98.00 73 PRO A C 1
ATOM 557 O O . PRO A 1 73 ? 4.945 6.962 10.490 1.00 98.00 73 PRO A O 1
ATOM 560 N N . LEU A 1 74 ? 3.375 6.113 11.849 1.00 97.25 74 LEU A N 1
ATOM 561 C CA . LEU A 1 74 ? 3.301 4.844 11.130 1.00 97.25 74 LEU A CA 1
ATOM 562 C C . LEU A 1 74 ? 2.722 5.047 9.728 1.00 97.25 74 LEU A C 1
ATOM 564 O O . LEU A 1 74 ? 3.266 4.503 8.768 1.00 97.25 74 LEU A O 1
ATOM 568 N N . LYS A 1 75 ? 1.678 5.876 9.582 1.00 97.44 75 LYS A N 1
ATOM 569 C CA . LYS A 1 75 ? 1.141 6.210 8.255 1.00 97.44 75 LYS A CA 1
ATOM 570 C C . LYS A 1 75 ? 2.214 6.814 7.361 1.00 97.44 75 LYS A C 1
ATOM 572 O O . LYS A 1 75 ? 2.366 6.380 6.225 1.00 97.44 75 LYS A O 1
ATOM 577 N N . GLN A 1 76 ? 2.981 7.770 7.876 1.00 96.69 76 GLN A N 1
ATOM 578 C CA . GLN A 1 76 ? 4.043 8.428 7.117 1.00 96.69 76 GLN A CA 1
ATOM 579 C C . GLN A 1 76 ? 5.100 7.433 6.635 1.00 96.69 76 GLN A C 1
ATOM 581 O O . GLN A 1 76 ? 5.463 7.462 5.460 1.00 96.69 76 GLN A O 1
ATOM 586 N N . ILE A 1 77 ? 5.535 6.508 7.499 1.00 97.25 77 ILE A N 1
ATOM 587 C CA . ILE A 1 77 ? 6.496 5.459 7.129 1.00 97.25 77 ILE A CA 1
ATOM 588 C C . ILE A 1 77 ? 5.920 4.558 6.032 1.00 97.25 77 ILE A C 1
ATOM 590 O O . ILE A 1 77 ? 6.564 4.364 5.003 1.00 97.25 77 ILE A O 1
ATOM 594 N N . VAL A 1 78 ? 4.702 4.034 6.209 1.00 97.50 78 VAL A N 1
ATOM 595 C CA . VAL A 1 78 ? 4.082 3.123 5.231 1.00 97.50 78 VAL A CA 1
ATOM 596 C C . VAL A 1 78 ? 3.889 3.818 3.882 1.00 97.50 78 VAL A C 1
ATOM 598 O O . VAL A 1 78 ? 4.268 3.276 2.846 1.00 97.50 78 VAL A O 1
ATOM 601 N N . MET A 1 79 ? 3.366 5.044 3.881 1.00 95.50 79 MET A N 1
ATOM 602 C CA . MET A 1 79 ? 3.134 5.797 2.647 1.00 95.50 79 MET A CA 1
ATOM 603 C C . MET A 1 79 ? 4.448 6.200 1.958 1.00 95.50 79 MET A C 1
ATOM 605 O O . MET A 1 79 ? 4.502 6.221 0.729 1.00 95.50 79 MET A O 1
ATOM 609 N N . ALA A 1 80 ? 5.525 6.450 2.713 1.00 94.75 80 ALA A N 1
ATOM 610 C CA . ALA A 1 80 ? 6.854 6.700 2.152 1.00 94.75 80 ALA A CA 1
ATOM 611 C C . ALA A 1 80 ? 7.456 5.452 1.485 1.00 94.75 80 ALA A C 1
ATOM 613 O O . ALA A 1 80 ? 8.057 5.565 0.416 1.00 94.75 80 ALA A O 1
ATOM 614 N N . LEU A 1 81 ? 7.261 4.262 2.065 1.00 95.81 81 LEU A N 1
ATOM 615 C CA . LEU A 1 81 ? 7.701 2.992 1.471 1.00 95.81 81 LEU A CA 1
ATOM 616 C C . LEU A 1 81 ? 6.978 2.680 0.153 1.00 95.81 81 LEU A C 1
ATOM 618 O O . LEU A 1 81 ? 7.564 2.082 -0.745 1.00 95.81 81 LEU A O 1
ATOM 622 N N . LEU A 1 82 ? 5.730 3.132 -0.002 1.00 95.06 82 LEU A N 1
ATOM 623 C CA . LEU A 1 82 ? 4.950 2.984 -1.237 1.00 95.06 82 LEU A CA 1
ATOM 624 C C . LEU A 1 82 ? 5.344 3.979 -2.343 1.00 95.06 82 LEU A C 1
ATOM 626 O O . LEU A 1 82 ? 4.745 3.976 -3.425 1.00 95.06 82 LEU A O 1
ATOM 630 N N . ASN A 1 83 ? 6.351 4.825 -2.111 1.00 87.12 83 ASN A N 1
ATOM 631 C CA . ASN A 1 83 ? 6.845 5.745 -3.122 1.00 87.12 83 ASN A CA 1
ATOM 632 C C . ASN A 1 83 ? 7.557 4.991 -4.263 1.00 87.12 83 ASN A C 1
ATOM 634 O O . ASN A 1 83 ? 8.426 4.149 -4.058 1.00 87.12 83 ASN A O 1
ATOM 638 N N . LYS A 1 84 ? 7.207 5.328 -5.506 1.00 75.25 84 LYS A N 1
ATOM 639 C CA . LYS A 1 84 ? 7.568 4.560 -6.710 1.00 75.25 84 LYS A CA 1
ATOM 640 C C . LYS A 1 84 ? 8.901 4.963 -7.336 1.00 75.25 84 LYS A C 1
ATOM 642 O O . LYS A 1 84 ? 9.249 4.433 -8.392 1.00 75.25 84 LYS A O 1
ATOM 647 N N . VAL A 1 85 ? 9.631 5.899 -6.727 1.00 65.31 85 VAL A N 1
ATOM 648 C CA . VAL A 1 85 ? 10.904 6.434 -7.249 1.00 65.31 85 VAL A CA 1
ATOM 649 C C . VAL A 1 85 ? 11.903 5.313 -7.564 1.00 65.31 85 VAL A C 1
ATOM 651 O O . VAL A 1 85 ? 12.610 5.384 -8.563 1.00 65.31 85 VAL A O 1
ATOM 654 N N . CYS A 1 86 ? 11.910 4.224 -6.792 1.00 56.22 86 CYS A N 1
ATOM 655 C CA . CYS A 1 86 ? 12.780 3.074 -7.047 1.00 56.22 86 CYS A CA 1
ATOM 656 C C . CYS A 1 86 ? 12.343 2.185 -8.226 1.00 56.22 86 CYS A C 1
ATOM 658 O O . CYS A 1 86 ? 13.185 1.522 -8.825 1.00 56.22 86 CYS A O 1
ATOM 660 N N . ILE A 1 87 ? 11.057 2.184 -8.589 1.00 58.72 87 ILE A N 1
ATOM 661 C CA . ILE A 1 87 ? 10.508 1.374 -9.689 1.00 58.72 87 ILE A CA 1
ATOM 662 C C . ILE A 1 87 ? 10.632 2.117 -11.029 1.00 58.72 87 ILE A C 1
ATOM 664 O O . ILE A 1 87 ? 10.773 1.498 -12.082 1.00 58.72 87 ILE A O 1
ATOM 668 N N . GLN A 1 88 ? 10.565 3.452 -11.015 1.00 55.66 88 GLN A N 1
ATOM 669 C CA . GLN A 1 88 ? 10.528 4.269 -12.234 1.00 55.66 88 GLN A CA 1
ATOM 670 C C . GLN A 1 88 ? 11.908 4.578 -12.831 1.00 55.66 88 GLN A C 1
ATOM 672 O O . GLN A 1 88 ? 11.983 4.819 -14.033 1.00 55.66 88 GLN A O 1
ATOM 677 N N . SER A 1 89 ? 12.987 4.494 -12.045 1.00 43.59 89 SER A N 1
ATOM 678 C CA . SER A 1 89 ? 14.378 4.716 -12.496 1.00 43.59 89 SER A CA 1
ATOM 679 C C . SER A 1 89 ? 14.936 3.625 -13.430 1.00 43.59 89 SER A C 1
ATOM 681 O O . SER A 1 89 ? 16.122 3.619 -13.732 1.00 43.59 89 SER A O 1
ATOM 683 N N . LEU A 1 90 ? 14.093 2.691 -13.878 1.00 45.97 90 LEU A N 1
ATOM 684 C CA . LEU A 1 90 ? 14.416 1.607 -14.816 1.00 45.97 90 LEU A CA 1
ATOM 685 C C . LEU A 1 90 ? 14.042 1.937 -16.278 1.00 45.97 90 LEU A C 1
ATOM 687 O O . LEU A 1 90 ? 13.968 1.024 -17.105 1.00 45.97 90 LEU A O 1
ATOM 691 N N . LYS A 1 91 ? 13.764 3.209 -16.590 1.00 40.53 91 LYS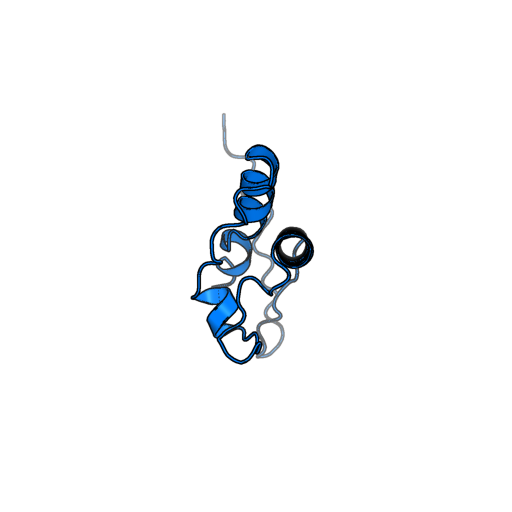 A N 1
ATOM 692 C CA . LYS A 1 91 ? 13.488 3.696 -17.950 1.00 40.53 91 LYS A CA 1
ATOM 693 C C . LYS A 1 91 ? 14.729 4.261 -18.621 1.00 40.53 91 LYS A C 1
ATOM 695 O O . LYS A 1 91 ? 15.487 4.967 -17.927 1.00 40.53 91 LYS A O 1
#

Secondary structure (DSSP, 8-state):
-------SS------TT-------HHHHHHHHHHHHHHHHHSS-TT--TTS---HHHHHHPPPPPPPTTS-HHHHHHHHHHT-THHHHTT-

Sequence (9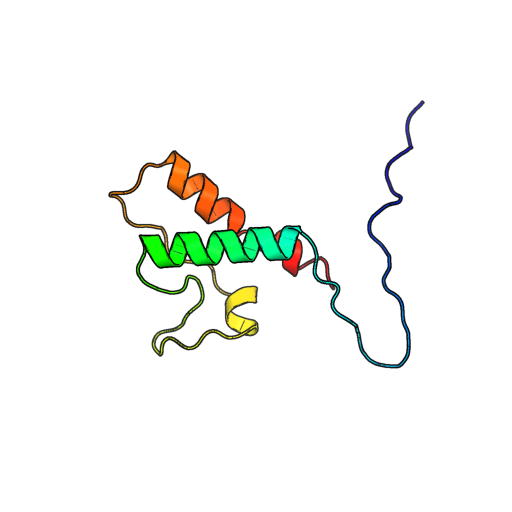1 aa):
MARTAQSTILRQTRIGGTLSQIQTKMADMFALGVMFYEVIALKHPFAGKSGIVSKKKILQCQPDPLPNNISEPLKQIVMALLNKVCIQSLK

Radius of gyration: 16.6 Å; chains: 1; bounding box: 50×30×41 Å

pLDDT: mean 78.66, std 21.73, range [36.41, 98.31]

Organism: NCBI:txid222440

InterPro domains:
  I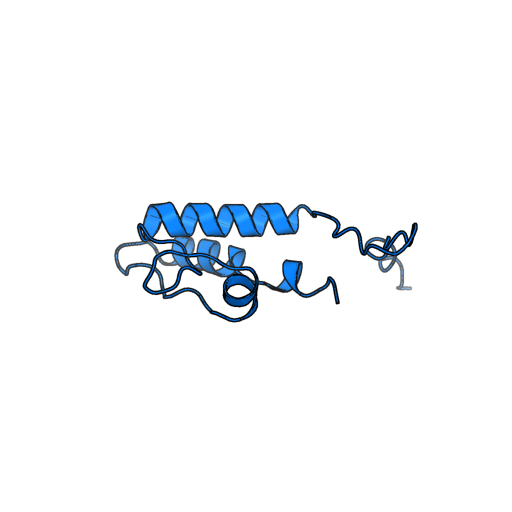PR011009 Protein kinase-like domain superfamily [SSF56112] (20-84)